Protein AF-A0A7G1HQY1-F1 (afdb_monomer_lite)

InterPro domains:
  IPR006342 Methyltransferase FkbM [PF05050] (34-97)

Sequence (107 aa):
MADKSVNEPILNIPKENYSFIKKFIGCTNDEDFITLDTWVNNSQVGEGDLMLQMDIEGGEYLSLINASDKLLNRFRIIALEIHLLKYLWDKSYFEMVQSALSETTPC

Radius of gyration: 14.58 Å; chains: 1; bounding box: 33×39×37 Å

pLDDT: mean 93.23, std 5.91, range [55.88, 98.0]

Foldseek 3Di:
DEALVDPDDPDPDDPVVDDYDNEDAAQDDDPHYDAPVRVVVVRPDDPAADAAEDDDAQRQLRNQLNDDLVVLVSHPYYHYDDHDCVCCVPPVVVVSNVSSVVSNDDD

Secondary structure (DSSP, 8-state):
-B-SSSSS---SS-GGG---B-SEESS--SSSEE-HHHHHHHTT--SS-EEEEEE-TTTHHHHHHTS-HHHHTTEEEEEEE---GGGTTSHHHHHHHHHHHHTTS--

Organism: Helicobacter pylori (NCBI:txid210)

Structure (mmCIF, N/CA/C/O backbone):
data_AF-A0A7G1HQY1-F1
#
_entry.id   AF-A0A7G1HQY1-F1
#
loop_
_atom_site.group_PDB
_atom_site.id
_atom_site.type_symbol
_atom_site.label_atom_id
_atom_site.label_alt_id
_atom_site.label_comp_id
_atom_site.label_asym_id
_atom_site.label_entity_id
_atom_site.label_seq_id
_atom_site.pdbx_PDB_ins_code
_atom_site.Cartn_x
_atom_site.Cartn_y
_atom_site.Cartn_z
_atom_site.occupancy
_atom_site.B_iso_or_equiv
_atom_site.auth_seq_id
_atom_site.auth_comp_id
_atom_site.auth_asym_id
_atom_site.auth_atom_id
_atom_site.pdbx_PDB_model_num
ATOM 1 N N . MET A 1 1 ? -8.793 6.787 4.078 1.00 93.12 1 MET A N 1
ATOM 2 C CA . MET A 1 1 ? -8.041 7.193 2.873 1.00 93.12 1 MET A CA 1
ATOM 3 C C . MET A 1 1 ? -6.643 7.638 3.275 1.00 93.12 1 MET A C 1
ATOM 5 O O . MET A 1 1 ? -6.500 8.212 4.351 1.00 93.12 1 MET A O 1
ATOM 9 N N . ALA A 1 2 ? -5.640 7.372 2.444 1.00 95.12 2 ALA A N 1
ATOM 10 C CA . ALA A 1 2 ? -4.261 7.799 2.657 1.00 95.12 2 ALA A CA 1
ATOM 11 C C . ALA A 1 2 ? -3.769 8.525 1.403 1.00 95.12 2 ALA A C 1
ATOM 13 O O . ALA A 1 2 ? -3.711 7.916 0.341 1.00 95.12 2 ALA A O 1
ATOM 14 N N . ASP A 1 3 ? -3.485 9.820 1.521 1.00 95.69 3 ASP A N 1
ATOM 15 C CA . ASP A 1 3 ? -2.952 10.622 0.419 1.00 95.69 3 ASP A CA 1
ATOM 16 C C . ASP A 1 3 ? -2.186 11.825 0.983 1.00 95.69 3 ASP A C 1
ATOM 18 O O . ASP A 1 3 ? -2.736 12.640 1.722 1.00 95.69 3 ASP A O 1
ATOM 22 N N . LYS A 1 4 ? -0.893 11.942 0.669 1.00 95.69 4 LYS A N 1
ATOM 23 C CA . LYS A 1 4 ? -0.066 13.073 1.116 1.00 95.69 4 LYS A CA 1
ATOM 24 C C . LYS A 1 4 ? -0.196 14.299 0.202 1.00 95.69 4 LYS A C 1
ATOM 26 O O . LYS A 1 4 ? 0.139 15.405 0.633 1.00 95.69 4 LYS A O 1
ATOM 31 N N . SER A 1 5 ? -0.666 14.120 -1.034 1.00 93.50 5 SER A N 1
ATOM 32 C CA . SER A 1 5 ? -0.744 15.171 -2.056 1.00 93.50 5 SER A CA 1
ATOM 33 C C . SER A 1 5 ? -1.821 16.221 -1.755 1.00 93.50 5 SER A C 1
ATOM 35 O O . SER A 1 5 ? -1.692 17.376 -2.164 1.00 93.50 5 SER A O 1
ATOM 37 N N . VAL A 1 6 ? -2.834 15.856 -0.963 1.00 94.31 6 VAL A N 1
ATOM 38 C CA . VAL A 1 6 ? -3.930 16.737 -0.540 1.00 94.31 6 VAL A CA 1
ATOM 39 C C . VAL A 1 6 ? -3.897 17.015 0.964 1.00 94.31 6 VAL A C 1
ATOM 41 O O . VAL A 1 6 ? -3.316 16.273 1.754 1.00 94.31 6 VAL A O 1
ATOM 44 N N . ASN A 1 7 ? -4.518 18.116 1.395 1.00 93.06 7 ASN A N 1
ATOM 45 C CA . ASN A 1 7 ? -4.652 18.427 2.824 1.00 93.06 7 ASN A CA 1
ATOM 46 C C . ASN A 1 7 ? -5.761 17.610 3.498 1.00 93.06 7 ASN A C 1
ATOM 48 O O . ASN A 1 7 ? -5.583 17.160 4.626 1.00 93.06 7 ASN A O 1
ATOM 52 N N . GLU A 1 8 ? -6.888 17.438 2.811 1.00 92.31 8 GLU A N 1
ATOM 53 C CA . GLU A 1 8 ? -8.019 16.611 3.224 1.00 92.31 8 GLU A CA 1
ATOM 54 C C . GLU A 1 8 ? -8.818 16.194 1.975 1.00 92.31 8 GLU A C 1
ATOM 56 O O . GLU A 1 8 ? -8.729 16.874 0.946 1.00 92.31 8 GLU A O 1
ATOM 61 N N . PRO A 1 9 ? -9.586 15.093 2.028 1.00 91.00 9 PRO A N 1
ATOM 62 C CA . PRO A 1 9 ? -10.389 14.656 0.898 1.00 91.00 9 PRO A CA 1
ATOM 63 C C . PRO A 1 9 ? -11.657 15.515 0.782 1.00 91.00 9 PRO A C 1
ATOM 65 O O . PRO A 1 9 ? -12.288 15.861 1.782 1.00 91.00 9 PRO A O 1
ATOM 68 N N . ILE A 1 10 ? -12.057 15.834 -0.449 1.00 92.00 10 ILE A N 1
ATOM 69 C CA . ILE A 1 10 ? -13.273 16.608 -0.730 1.00 92.00 10 ILE A CA 1
ATOM 70 C C . ILE A 1 10 ? -14.451 15.632 -0.810 1.00 92.00 10 ILE A C 1
ATOM 72 O O . ILE A 1 10 ? -14.792 15.139 -1.883 1.00 92.00 10 ILE A O 1
ATOM 76 N N . LEU A 1 11 ? -15.052 15.319 0.340 1.00 91.44 11 LEU A N 1
ATOM 77 C CA . LEU A 1 11 ? -16.172 14.382 0.438 1.00 91.44 11 LEU A CA 1
ATOM 78 C C . LEU A 1 11 ? -17.422 15.069 0.987 1.00 91.44 11 LEU A C 1
ATOM 80 O O . LEU A 1 11 ? -17.358 15.819 1.957 1.00 91.44 11 LEU A O 1
ATOM 84 N N . ASN A 1 12 ? -18.579 14.754 0.403 1.00 92.31 12 ASN A N 1
ATOM 85 C CA . ASN A 1 12 ? -19.881 15.204 0.898 1.00 92.31 12 ASN A CA 1
ATOM 86 C C . ASN A 1 12 ? -20.501 14.169 1.856 1.00 92.31 12 ASN A C 1
ATOM 88 O O . ASN A 1 12 ? -21.628 13.718 1.654 1.00 92.31 12 ASN A O 1
ATOM 92 N N . ILE A 1 13 ? -19.728 13.735 2.856 1.00 93.50 13 ILE A N 1
ATOM 93 C CA . ILE A 1 13 ? -20.164 12.811 3.912 1.00 93.50 13 ILE A CA 1
ATOM 94 C C . ILE A 1 13 ? -19.665 13.302 5.282 1.00 93.50 13 ILE A C 1
ATOM 96 O O . ILE A 1 13 ? -18.666 14.023 5.339 1.00 93.50 13 ILE A O 1
ATOM 100 N N . PRO A 1 14 ? -20.323 12.917 6.388 1.00 92.50 14 PRO A N 1
ATOM 101 C CA . PRO A 1 14 ? -19.884 13.288 7.733 1.00 92.50 14 PRO A CA 1
ATOM 102 C C . PRO A 1 14 ? -18.460 12.801 8.062 1.00 92.50 14 PRO A C 1
ATOM 104 O O . PRO A 1 14 ? -18.064 11.715 7.629 1.00 92.50 14 PRO A O 1
ATOM 107 N N . LYS A 1 15 ? -17.694 13.583 8.842 1.00 87.62 15 LYS A N 1
ATOM 108 C CA . LYS A 1 15 ? -16.283 13.282 9.181 1.00 87.62 15 LYS A CA 1
ATOM 109 C C . LYS A 1 15 ? -16.122 12.013 10.018 1.00 87.62 15 LYS A C 1
ATOM 111 O O . LYS A 1 15 ? -15.072 11.394 9.991 1.00 87.62 15 LYS A O 1
ATOM 116 N N . GLU A 1 16 ? -17.162 11.602 10.726 1.00 90.06 16 GLU A N 1
ATOM 117 C CA . GLU A 1 16 ? -17.231 10.346 11.470 1.00 90.06 16 GLU A CA 1
ATOM 118 C C . GLU A 1 16 ? -17.311 9.103 10.568 1.00 90.06 16 GLU A C 1
ATOM 120 O O . GLU A 1 16 ? -16.999 8.003 11.018 1.00 90.06 16 GLU A O 1
ATOM 125 N N . ASN A 1 17 ? -17.682 9.269 9.294 1.00 90.06 17 ASN A N 1
ATOM 126 C CA . ASN A 1 17 ? -17.850 8.164 8.347 1.00 90.06 17 ASN A CA 1
ATOM 127 C C . ASN A 1 17 ? -16.593 7.888 7.512 1.00 90.06 17 ASN A C 1
ATOM 129 O O . ASN A 1 17 ? -16.605 6.983 6.677 1.00 90.06 17 ASN A O 1
ATOM 133 N N . TYR A 1 18 ? -15.514 8.654 7.701 1.00 91.44 18 TYR A N 1
ATOM 134 C CA . TYR A 1 18 ? -14.242 8.396 7.038 1.00 91.44 18 TYR A CA 1
ATOM 135 C C . TYR A 1 18 ? -13.051 8.756 7.922 1.00 91.44 18 TYR A C 1
ATOM 137 O O . TYR A 1 18 ? -13.078 9.695 8.708 1.00 91.44 18 TYR A O 1
ATOM 145 N N . SER A 1 19 ? -11.954 8.033 7.738 1.00 92.25 19 SER A N 1
ATOM 146 C CA . SER A 1 19 ? -10.651 8.399 8.285 1.00 92.25 19 SER A CA 1
ATOM 147 C C . SER A 1 19 ? -9.742 8.872 7.157 1.00 92.25 19 SER A C 1
ATOM 149 O O . SER A 1 19 ? -9.789 8.349 6.038 1.00 92.25 19 SER A O 1
ATOM 151 N N . PHE A 1 20 ? -8.906 9.869 7.429 1.00 94.69 20 PHE A N 1
ATOM 152 C CA . PHE A 1 20 ? -7.905 10.353 6.486 1.00 94.69 20 PHE A CA 1
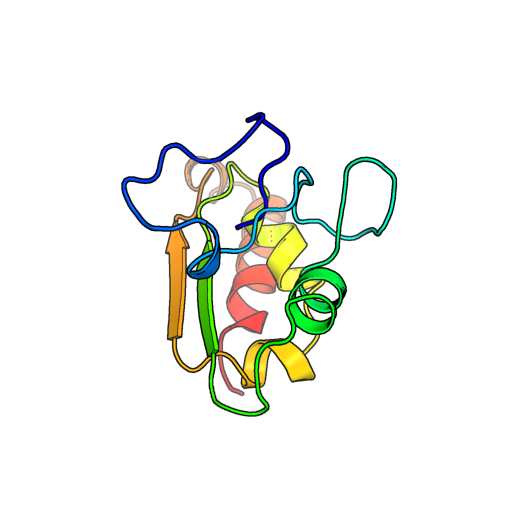ATOM 153 C C . PHE A 1 20 ? -6.546 10.473 7.164 1.00 94.69 20 PHE A C 1
ATOM 155 O O . PHE A 1 20 ? -6.448 10.991 8.276 1.00 94.69 20 PHE A O 1
ATOM 162 N N . ILE A 1 21 ? -5.503 10.013 6.478 1.00 95.44 21 ILE A N 1
ATOM 163 C CA . ILE A 1 21 ? -4.114 10.212 6.877 1.00 95.44 21 ILE A CA 1
ATOM 164 C C . ILE A 1 21 ? -3.343 10.867 5.731 1.00 95.44 21 ILE A C 1
ATOM 166 O O . ILE A 1 21 ? -3.404 10.423 4.586 1.00 95.44 21 ILE A O 1
ATOM 170 N N . LYS A 1 22 ? -2.591 11.923 6.048 1.00 96.81 22 LYS A N 1
ATOM 171 C CA . LYS A 1 22 ? -1.796 12.671 5.070 1.00 96.81 22 LYS A CA 1
ATOM 172 C C . L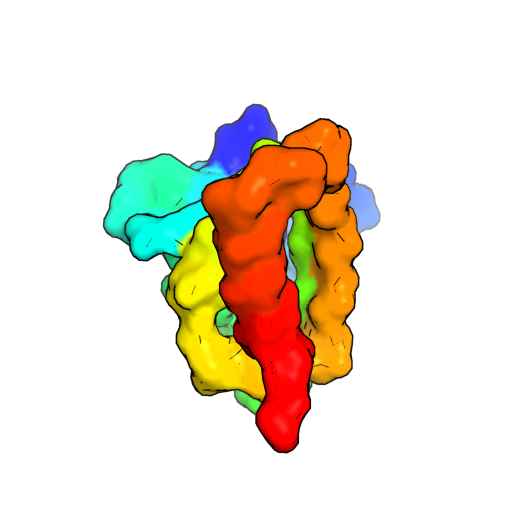YS A 1 22 ? -0.422 12.026 4.847 1.00 96.81 22 LYS A C 1
ATOM 174 O O . LYS A 1 22 ? 0.607 12.600 5.202 1.00 96.81 22 LYS A O 1
ATOM 179 N N . LYS A 1 23 ? -0.419 10.802 4.317 1.00 97.38 23 LYS A N 1
ATOM 180 C CA . LYS A 1 23 ? 0.777 10.000 4.012 1.00 97.38 23 LYS A CA 1
ATOM 181 C C . LYS A 1 23 ? 0.595 9.224 2.715 1.00 97.38 23 LYS A C 1
ATOM 183 O O . LYS A 1 23 ? -0.531 8.885 2.364 1.00 97.38 23 LYS A O 1
ATOM 188 N N . PHE A 1 24 ? 1.698 8.930 2.036 1.00 97.31 24 PHE A N 1
ATOM 189 C CA . PHE A 1 24 ? 1.710 7.993 0.919 1.00 97.31 24 PHE A CA 1
ATOM 190 C C . PHE A 1 24 ? 1.753 6.555 1.437 1.00 97.31 24 PHE A C 1
ATOM 192 O O . PHE A 1 24 ? 2.397 6.279 2.452 1.00 97.31 24 PHE A O 1
ATOM 199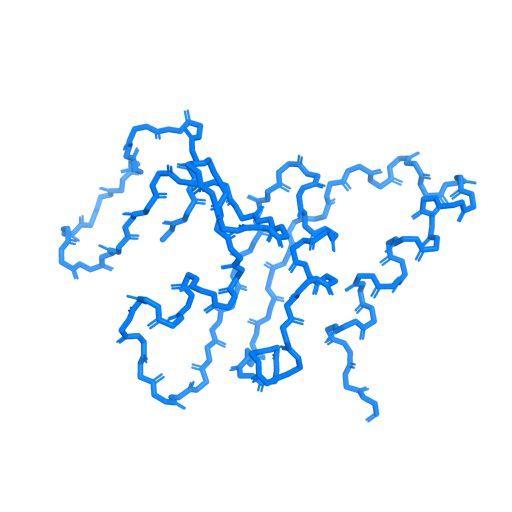 N N . ILE A 1 25 ? 1.091 5.636 0.734 1.00 97.38 25 ILE A N 1
ATOM 200 C CA . ILE A 1 25 ? 1.309 4.206 0.963 1.00 97.38 25 ILE A CA 1
ATOM 201 C C . ILE A 1 25 ? 2.635 3.811 0.307 1.00 97.38 25 ILE A C 1
ATOM 203 O O . ILE A 1 25 ? 2.915 4.214 -0.821 1.00 97.38 25 ILE A O 1
ATOM 207 N N . GLY A 1 26 ? 3.470 3.068 1.029 1.00 95.19 26 GLY A N 1
ATOM 208 C CA . GLY A 1 26 ? 4.768 2.615 0.533 1.00 95.19 26 GLY A CA 1
ATOM 209 C C . GLY A 1 26 ? 5.361 1.486 1.371 1.00 95.19 26 GLY A C 1
ATOM 210 O O . GLY A 1 26 ? 4.646 0.787 2.087 1.00 95.19 26 GLY A O 1
ATOM 211 N N . CYS A 1 27 ? 6.682 1.312 1.289 1.00 95.56 27 CYS A N 1
ATOM 212 C CA . CYS A 1 27 ? 7.387 0.203 1.945 1.00 95.56 27 CYS A CA 1
ATOM 213 C C . CYS A 1 27 ? 7.916 0.534 3.350 1.00 95.56 27 CYS A C 1
ATOM 215 O O . CYS A 1 27 ? 8.424 -0.341 4.049 1.00 95.56 27 CYS A O 1
ATOM 217 N N . THR A 1 28 ? 7.829 1.794 3.777 1.00 96.62 28 THR A N 1
ATOM 218 C CA . THR A 1 28 ? 8.388 2.278 5.044 1.00 96.62 28 THR A CA 1
ATOM 219 C C . THR A 1 28 ? 7.345 3.008 5.876 1.00 96.62 28 THR A C 1
ATOM 221 O O . THR A 1 28 ? 6.306 3.450 5.388 1.00 96.62 28 THR A O 1
ATOM 224 N N . ASN A 1 29 ? 7.639 3.124 7.169 1.00 97.81 29 ASN A N 1
ATOM 225 C CA . ASN A 1 29 ? 6.923 4.000 8.083 1.00 97.81 29 ASN A CA 1
ATOM 226 C C . ASN A 1 29 ? 7.870 5.129 8.492 1.00 97.81 29 ASN A C 1
ATOM 228 O O . ASN A 1 29 ? 8.770 4.918 9.304 1.00 97.81 29 ASN A O 1
ATOM 232 N N . ASP A 1 30 ? 7.664 6.316 7.937 1.00 96.81 30 ASP A N 1
ATOM 233 C CA . ASP A 1 30 ? 8.463 7.514 8.215 1.00 96.81 30 ASP A CA 1
ATOM 234 C C . ASP A 1 30 ? 7.560 8.756 8.222 1.00 96.81 30 ASP A C 1
ATOM 236 O O . ASP A 1 30 ? 6.363 8.628 8.461 1.00 96.81 30 ASP A O 1
ATOM 240 N N . GLU A 1 31 ? 8.087 9.968 8.058 1.00 96.69 31 GLU A N 1
ATOM 241 C CA . GLU A 1 31 ? 7.271 11.192 8.054 1.00 96.69 31 GLU A CA 1
ATOM 242 C C . GLU A 1 31 ? 6.256 11.225 6.896 1.00 96.69 31 GLU A C 1
ATOM 24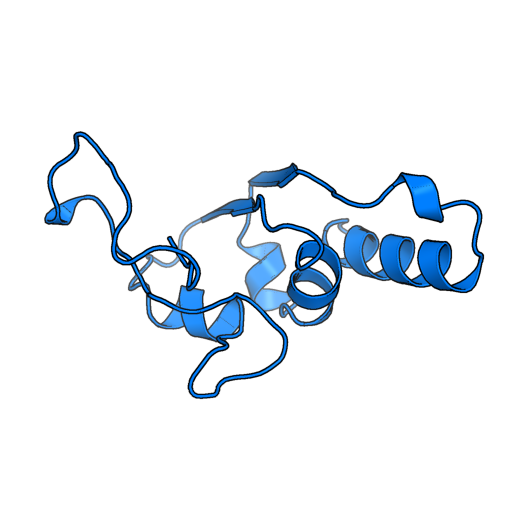4 O O . GLU A 1 31 ? 5.121 11.685 7.066 1.00 96.69 31 GLU A O 1
ATOM 249 N N . ASP A 1 32 ? 6.625 10.665 5.748 1.00 96.56 32 ASP A N 1
ATOM 250 C CA . ASP A 1 32 ? 5.909 10.809 4.486 1.00 96.56 32 ASP A CA 1
ATOM 251 C C . ASP A 1 32 ? 5.150 9.543 4.101 1.00 96.56 32 ASP A C 1
ATOM 253 O O . ASP A 1 32 ? 4.072 9.633 3.504 1.00 96.56 32 ASP A O 1
ATOM 257 N N . PHE A 1 33 ? 5.682 8.386 4.489 1.00 97.62 33 PHE A N 1
ATOM 258 C CA . PHE A 1 33 ? 5.180 7.077 4.110 1.00 97.62 33 PHE A CA 1
ATOM 259 C C . PHE A 1 33 ? 4.584 6.307 5.291 1.00 97.62 33 PHE A C 1
ATOM 261 O O . PHE A 1 33 ? 4.938 6.493 6.465 1.00 97.62 33 PHE A O 1
ATOM 268 N N . ILE A 1 34 ? 3.632 5.439 4.961 1.00 98.00 34 ILE A N 1
ATOM 269 C CA . ILE A 1 34 ? 3.068 4.421 5.843 1.00 98.00 34 ILE A CA 1
ATOM 270 C C . ILE A 1 34 ? 2.886 3.123 5.051 1.00 98.00 34 ILE A C 1
ATOM 272 O O . ILE A 1 34 ? 2.455 3.149 3.898 1.00 98.00 34 ILE A O 1
ATOM 276 N N . THR A 1 35 ? 3.184 1.975 5.655 1.00 97.88 35 THR A N 1
ATOM 277 C CA . THR A 1 35 ? 2.898 0.686 5.009 1.00 97.88 35 THR A CA 1
ATOM 278 C C . THR A 1 35 ? 1.405 0.370 5.044 1.00 97.88 35 THR A C 1
ATOM 280 O O . THR A 1 35 ? 0.696 0.808 5.957 1.00 97.88 35 THR A O 1
ATOM 283 N N . LEU A 1 36 ? 0.920 -0.429 4.086 1.00 96.69 36 LEU A N 1
ATOM 284 C CA . LEU A 1 36 ? -0.487 -0.846 4.040 1.00 96.69 36 LEU A CA 1
ATOM 285 C C . LEU A 1 36 ? -0.903 -1.551 5.345 1.00 96.69 36 LEU A C 1
ATOM 287 O O . LEU A 1 36 ? -1.928 -1.209 5.931 1.00 96.69 36 LEU A O 1
ATOM 291 N N . ASP A 1 37 ? -0.055 -2.440 5.869 1.00 96.69 37 ASP A N 1
ATOM 292 C CA . ASP A 1 37 ? -0.228 -3.107 7.164 1.00 96.69 37 ASP A CA 1
ATOM 293 C C . ASP A 1 37 ? -0.389 -2.133 8.325 1.00 96.69 37 ASP A C 1
ATOM 295 O O . ASP A 1 37 ? -1.330 -2.238 9.112 1.00 96.69 37 ASP A O 1
ATOM 299 N N . THR A 1 38 ? 0.517 -1.162 8.437 1.00 97.06 38 THR A N 1
ATOM 300 C CA . THR A 1 38 ? 0.479 -0.189 9.534 1.00 97.06 38 THR A CA 1
ATOM 301 C C . THR A 1 38 ? -0.760 0.688 9.426 1.00 97.06 38 THR A C 1
ATOM 303 O O . THR A 1 38 ? -1.416 0.966 10.429 1.00 97.06 38 THR A O 1
ATOM 306 N N . TRP A 1 39 ? -1.117 1.101 8.209 1.00 96.50 39 TRP A N 1
ATOM 307 C CA . TRP A 1 39 ? -2.304 1.907 7.979 1.00 96.50 39 TRP A CA 1
ATOM 308 C C . TRP A 1 39 ? -3.585 1.158 8.358 1.00 96.50 39 TRP A C 1
ATOM 310 O O . TRP A 1 39 ? -4.405 1.704 9.100 1.00 96.50 39 TRP A O 1
ATOM 320 N N . VAL A 1 40 ? -3.744 -0.098 7.932 1.00 95.00 40 VAL A N 1
ATOM 321 C CA . VAL A 1 40 ? -4.929 -0.906 8.259 1.00 95.00 40 VAL A CA 1
ATOM 322 C C . VAL A 1 40 ? -5.006 -1.203 9.757 1.00 95.00 40 VAL A C 1
ATOM 324 O O . VAL A 1 40 ? -6.065 -1.008 10.352 1.00 95.00 40 VAL A O 1
ATOM 327 N N . ASN A 1 41 ? -3.891 -1.572 10.395 1.00 93.38 41 ASN A N 1
ATOM 328 C CA . ASN A 1 41 ? -3.844 -1.820 11.842 1.00 93.38 41 ASN A CA 1
ATOM 329 C C . ASN A 1 41 ? -4.220 -0.573 12.664 1.00 93.38 41 ASN A C 1
ATOM 331 O O . ASN A 1 41 ? -4.872 -0.687 13.701 1.00 93.38 41 ASN A O 1
ATOM 335 N N . ASN A 1 42 ? -3.872 0.623 12.182 1.00 93.50 42 ASN A N 1
ATOM 336 C CA . ASN A 1 42 ? -4.236 1.886 12.828 1.00 93.50 42 ASN A CA 1
ATOM 337 C C . ASN A 1 42 ? -5.685 2.321 12.550 1.00 93.50 42 ASN A C 1
ATOM 339 O O . ASN A 1 42 ? -6.208 3.182 13.255 1.00 93.50 42 ASN A O 1
ATOM 343 N N . SER A 1 43 ? -6.342 1.756 11.534 1.00 87.94 43 SER A N 1
ATOM 344 C CA . SER A 1 43 ? -7.643 2.228 11.043 1.00 87.94 43 SER A CA 1
ATOM 345 C C . SER A 1 43 ? -8.850 1.721 11.847 1.00 87.94 43 SER A C 1
ATOM 347 O O . SER A 1 43 ? -9.980 1.966 11.438 1.00 87.94 43 SER A O 1
ATOM 349 N N . GLN A 1 44 ? -8.633 1.037 12.982 1.00 82.38 44 GLN A N 1
ATOM 350 C CA . GLN A 1 44 ? -9.680 0.470 13.857 1.00 82.38 44 GLN A CA 1
ATOM 351 C C . GLN A 1 44 ? -10.745 -0.355 13.109 1.00 82.38 44 GLN A C 1
ATOM 353 O O . GLN A 1 44 ? -11.891 -0.466 13.546 1.00 82.38 44 GLN A O 1
ATOM 358 N N . VAL A 1 45 ? -10.374 -0.939 11.967 1.00 85.19 45 VAL A N 1
ATOM 359 C CA . VAL A 1 45 ? -11.265 -1.810 11.202 1.00 85.19 45 VAL A CA 1
ATOM 360 C C . VAL A 1 45 ? -11.469 -3.116 11.972 1.00 85.19 45 VAL A C 1
ATOM 362 O O . VAL A 1 45 ? -10.521 -3.657 12.540 1.00 85.19 45 VAL A O 1
ATOM 365 N N . GLY A 1 46 ? -12.707 -3.613 12.020 1.00 84.50 46 GLY A N 1
ATOM 366 C CA . GLY A 1 46 ? -13.021 -4.873 12.701 1.00 84.50 46 GLY A CA 1
ATOM 367 C C . GLY A 1 46 ? -12.332 -6.082 12.059 1.00 84.50 46 GLY A C 1
ATOM 368 O O . GLY A 1 46 ? -11.702 -5.967 11.013 1.00 84.50 46 GLY A O 1
ATOM 369 N N . GLU A 1 47 ? -12.494 -7.262 12.654 1.00 84.56 47 GLU A N 1
ATOM 370 C CA . GLU A 1 47 ? -11.856 -8.521 12.214 1.00 84.56 47 GLU A CA 1
ATOM 371 C C . GLU A 1 47 ? -12.463 -9.141 10.937 1.00 84.56 47 GLU A C 1
ATOM 373 O O . GLU A 1 47 ? -12.033 -10.203 10.499 1.00 84.56 47 GLU A O 1
ATOM 378 N N . GLY A 1 48 ? -13.477 -8.510 10.340 1.00 89.38 48 GLY A N 1
ATOM 379 C CA . GLY A 1 48 ? -14.135 -9.019 9.136 1.00 89.38 48 GLY A CA 1
ATOM 380 C C . GLY A 1 48 ? -13.307 -8.874 7.855 1.00 89.38 48 GLY A C 1
ATOM 381 O O . GLY A 1 48 ? -12.207 -8.304 7.854 1.00 89.38 48 GLY A O 1
ATOM 382 N N . ASP A 1 49 ? -13.899 -9.366 6.762 1.00 94.38 49 ASP A N 1
ATOM 383 C CA . ASP A 1 49 ? -13.415 -9.161 5.397 1.00 94.38 49 ASP A CA 1
ATOM 384 C C . ASP A 1 49 ? -13.355 -7.667 5.066 1.00 94.38 49 ASP A C 1
ATOM 386 O O . ASP A 1 49 ? -14.252 -6.889 5.405 1.00 94.38 49 ASP A O 1
ATOM 390 N N . LEU A 1 50 ? -12.307 -7.279 4.351 1.00 95.62 50 LEU A N 1
ATOM 391 C CA . LEU A 1 50 ? -12.064 -5.912 3.919 1.00 95.62 50 LEU A CA 1
ATOM 392 C C . LEU A 1 50 ? -12.231 -5.778 2.401 1.00 95.62 50 LEU A C 1
ATOM 394 O O . LEU A 1 50 ? -12.178 -6.752 1.647 1.00 95.62 50 LEU A O 1
ATOM 398 N N . MET A 1 51 ? -12.384 -4.535 1.951 1.00 95.12 51 MET A N 1
ATOM 399 C CA . MET A 1 51 ? -12.284 -4.155 0.546 1.00 95.12 51 MET A CA 1
ATOM 400 C C . MET A 1 51 ? -11.155 -3.140 0.398 1.00 95.12 51 MET A C 1
ATOM 402 O O . MET A 1 51 ? -11.133 -2.134 1.107 1.00 95.12 51 MET A O 1
ATOM 406 N N . LEU A 1 52 ? -10.229 -3.410 -0.517 1.00 95.62 52 LEU A N 1
ATOM 407 C CA . LEU A 1 52 ? -9.177 -2.480 -0.901 1.00 95.62 52 LEU A CA 1
ATOM 408 C C . LEU A 1 52 ? -9.580 -1.798 -2.204 1.00 95.62 52 LEU A C 1
ATOM 410 O O . LEU A 1 52 ? -9.882 -2.470 -3.186 1.00 95.62 52 LEU A O 1
ATOM 414 N N . GLN A 1 53 ? -9.542 -0.472 -2.214 1.00 96.25 53 GLN A N 1
ATOM 415 C CA . GLN A 1 53 ? -9.520 0.318 -3.437 1.00 96.25 53 GLN A CA 1
ATOM 416 C C . GLN A 1 53 ? -8.211 1.101 -3.449 1.00 96.25 53 GLN A C 1
ATOM 418 O O . GLN A 1 53 ? -7.903 1.794 -2.477 1.00 96.25 53 GLN A O 1
ATOM 423 N N . MET A 1 54 ? -7.442 0.965 -4.523 1.00 96.12 54 MET A N 1
ATOM 424 C CA . MET A 1 54 ? -6.141 1.598 -4.673 1.00 96.12 54 MET A CA 1
ATOM 425 C C . MET A 1 54 ? -6.033 2.212 -6.063 1.00 96.12 54 MET A C 1
ATOM 427 O O . MET A 1 54 ? -6.108 1.521 -7.074 1.00 96.12 54 MET A O 1
ATOM 431 N N . ASP A 1 55 ? -5.853 3.519 -6.064 1.00 95.19 55 ASP A N 1
ATOM 432 C CA . ASP A 1 55 ? -5.564 4.348 -7.220 1.00 95.19 55 ASP A CA 1
ATOM 433 C C . ASP A 1 55 ? -4.451 5.287 -6.745 1.00 95.19 55 ASP A C 1
ATOM 435 O O . ASP A 1 55 ? -4.693 6.248 -6.011 1.00 95.19 55 ASP A O 1
ATOM 439 N N . ILE A 1 56 ? -3.208 4.862 -6.972 1.00 92.62 56 ILE A N 1
ATOM 440 C CA . ILE A 1 56 ? -2.009 5.585 -6.552 1.00 92.62 56 ILE A CA 1
ATOM 441 C C . ILE A 1 56 ? -1.043 5.605 -7.727 1.00 92.62 56 ILE A C 1
ATOM 443 O O . ILE A 1 56 ? -0.663 4.561 -8.223 1.00 92.62 56 ILE A O 1
ATOM 447 N N . GLU A 1 57 ? -0.627 6.786 -8.160 1.00 92.88 57 GLU A N 1
ATOM 448 C CA . GLU A 1 57 ? 0.114 7.034 -9.406 1.00 92.88 57 GLU A CA 1
ATOM 449 C C . GLU A 1 57 ? 1.511 6.359 -9.461 1.00 92.88 57 GLU A C 1
ATOM 451 O O . GLU A 1 57 ? 2.545 7.007 -9.275 1.00 92.88 57 GLU A O 1
ATOM 456 N N . GLY A 1 58 ? 1.572 5.045 -9.710 1.00 89.94 58 GLY A N 1
ATOM 457 C CA . GLY A 1 58 ? 2.800 4.238 -9.780 1.00 89.94 58 GLY A CA 1
ATOM 458 C C . GLY A 1 58 ? 3.261 3.620 -8.450 1.00 89.94 58 GLY A C 1
ATOM 459 O O . GLY A 1 58 ? 4.265 2.901 -8.423 1.00 89.94 58 GLY A O 1
ATOM 460 N N . GLY A 1 59 ? 2.562 3.894 -7.345 1.00 93.38 59 GLY A N 1
ATOM 461 C CA . GLY A 1 59 ? 2.880 3.362 -6.014 1.00 93.38 59 GLY A CA 1
ATOM 462 C C . GLY A 1 59 ? 2.307 1.968 -5.730 1.00 93.38 59 GLY A C 1
ATOM 463 O O . GLY A 1 59 ? 2.614 1.382 -4.690 1.00 93.38 59 GLY A O 1
ATOM 464 N N . GLU A 1 60 ? 1.471 1.434 -6.621 1.00 95.31 60 GLU A N 1
ATOM 465 C CA . GLU A 1 60 ? 0.687 0.208 -6.439 1.00 95.31 60 GLU A CA 1
ATOM 466 C C . GLU A 1 60 ? 1.605 -0.985 -6.229 1.00 95.31 60 GLU A C 1
ATOM 468 O O . GLU A 1 60 ? 1.448 -1.743 -5.275 1.00 95.31 60 GLU A O 1
ATOM 473 N N . TYR A 1 61 ? 2.614 -1.108 -7.091 1.00 94.56 61 TYR A N 1
ATOM 474 C CA . TYR A 1 61 ? 3.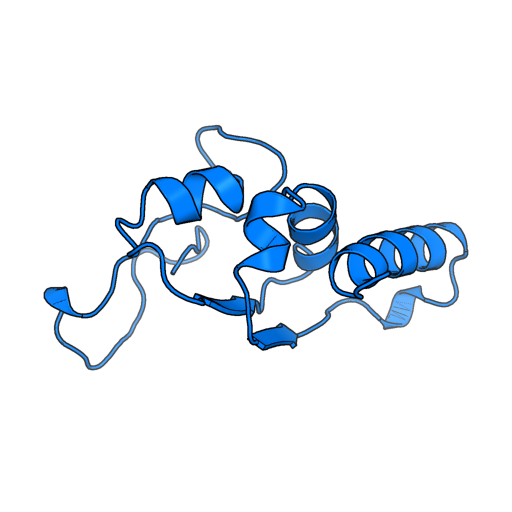493 -2.271 -7.141 1.00 94.56 61 TYR A CA 1
ATOM 475 C C . TYR A 1 61 ? 4.246 -2.476 -5.828 1.00 94.56 61 TYR A C 1
ATOM 477 O O . TYR A 1 61 ? 4.193 -3.545 -5.229 1.00 94.56 61 TYR A O 1
ATOM 485 N N . LEU A 1 62 ? 4.906 -1.422 -5.348 1.00 93.94 62 LEU A N 1
ATOM 486 C CA . LEU A 1 62 ? 5.666 -1.455 -4.102 1.00 93.94 62 LEU A CA 1
ATOM 487 C C . LEU A 1 62 ? 4.762 -1.593 -2.873 1.00 93.94 62 LEU A C 1
ATOM 489 O O . LEU A 1 62 ? 5.156 -2.221 -1.892 1.00 93.94 62 LEU A O 1
ATOM 493 N N . SER A 1 63 ? 3.550 -1.037 -2.931 1.00 95.69 63 SER A N 1
ATOM 494 C CA . SER A 1 63 ? 2.566 -1.168 -1.855 1.00 95.69 63 SER A CA 1
ATOM 495 C C . SER A 1 63 ? 2.063 -2.604 -1.716 1.00 95.69 63 SER A C 1
ATOM 497 O O . SER A 1 63 ? 1.923 -3.079 -0.592 1.00 95.69 63 SER A O 1
ATOM 499 N N . LEU A 1 64 ? 1.820 -3.291 -2.838 1.00 95.50 64 LEU A N 1
ATOM 500 C CA . LEU A 1 64 ? 1.388 -4.690 -2.863 1.00 95.50 64 LEU A CA 1
ATOM 501 C C . LEU A 1 64 ? 2.516 -5.643 -2.461 1.00 95.50 64 LEU A C 1
ATOM 503 O O . LEU A 1 64 ? 2.310 -6.443 -1.560 1.00 95.50 64 LEU A O 1
ATOM 507 N N . ILE A 1 65 ? 3.716 -5.499 -3.040 1.00 95.25 65 ILE A N 1
ATOM 508 C CA . ILE A 1 65 ? 4.892 -6.333 -2.706 1.00 95.25 65 ILE A CA 1
ATOM 509 C C . ILE A 1 65 ? 5.244 -6.251 -1.213 1.00 95.25 65 ILE A C 1
ATOM 511 O O . ILE A 1 65 ? 5.748 -7.205 -0.629 1.00 95.25 65 ILE A O 1
ATOM 515 N N . ASN A 1 66 ? 5.022 -5.096 -0.585 1.00 96.44 66 ASN A N 1
ATOM 516 C CA . ASN A 1 66 ? 5.323 -4.900 0.829 1.00 96.44 66 ASN A CA 1
ATOM 517 C C . ASN A 1 66 ? 4.182 -5.330 1.770 1.00 96.44 66 ASN A C 1
ATOM 519 O O . ASN A 1 66 ? 4.383 -5.349 2.985 1.00 96.44 66 ASN A O 1
ATOM 523 N N . ALA A 1 67 ? 2.981 -5.605 1.256 1.00 96.25 67 ALA A N 1
ATOM 524 C CA . ALA A 1 67 ? 1.848 -5.994 2.086 1.00 96.25 67 ALA A CA 1
ATOM 525 C C . ALA A 1 67 ? 2.016 -7.435 2.587 1.00 96.25 67 ALA A C 1
ATOM 527 O O . ALA A 1 67 ? 2.450 -8.308 1.845 1.00 96.25 67 ALA A O 1
ATOM 528 N N . SER A 1 68 ? 1.662 -7.711 3.846 1.00 95.44 68 SER A N 1
ATOM 529 C CA . SER A 1 68 ? 1.742 -9.091 4.344 1.00 95.44 68 SER A CA 1
ATOM 530 C C . SER A 1 68 ? 0.646 -9.987 3.763 1.00 95.44 68 SER A C 1
ATOM 532 O O . SER A 1 68 ? -0.508 -9.567 3.645 1.00 95.44 68 SER A O 1
ATOM 534 N N . ASP A 1 69 ? 0.954 -11.273 3.561 1.00 94.12 69 ASP A N 1
ATOM 535 C CA . ASP A 1 69 ? -0.042 -12.304 3.227 1.00 94.12 69 ASP A CA 1
ATOM 536 C C . ASP A 1 69 ? -1.231 -12.277 4.189 1.00 94.12 69 ASP A C 1
ATOM 538 O O . ASP A 1 69 ? -2.384 -12.441 3.793 1.00 94.12 69 ASP A O 1
ATOM 542 N N . LYS A 1 70 ? -0.963 -12.056 5.485 1.00 93.00 70 LYS A N 1
ATOM 543 C CA . LYS A 1 70 ? -2.009 -11.966 6.508 1.00 93.00 70 LYS A CA 1
ATOM 544 C C . LYS A 1 70 ? -2.997 -10.854 6.174 1.00 93.00 70 LYS A C 1
ATOM 546 O O . LYS A 1 70 ? -4.190 -11.055 6.363 1.00 93.00 70 LYS A O 1
ATOM 551 N N . LEU A 1 71 ? -2.519 -9.693 5.733 1.00 94.25 71 LEU A N 1
ATOM 552 C CA . LEU A 1 71 ? -3.374 -8.579 5.352 1.00 94.25 71 LEU A CA 1
ATOM 553 C C . LEU A 1 71 ? -4.070 -8.833 4.014 1.00 94.25 71 LEU A C 1
ATOM 555 O O . LEU A 1 71 ? -5.279 -8.630 3.923 1.00 94.25 71 LEU A O 1
ATOM 559 N N . LEU A 1 72 ? -3.333 -9.286 3.000 1.00 94.50 72 LEU A N 1
ATOM 560 C CA . LEU A 1 72 ? -3.869 -9.527 1.659 1.00 94.50 72 LEU A CA 1
ATOM 561 C C . LEU A 1 72 ? -5.013 -10.545 1.683 1.00 94.50 72 LEU A C 1
ATOM 563 O O . LEU A 1 72 ? -6.066 -10.297 1.100 1.00 94.50 72 LEU A O 1
ATOM 567 N N . ASN A 1 73 ? -4.878 -11.605 2.486 1.00 93.12 73 ASN A N 1
ATOM 568 C CA . ASN A 1 73 ? -5.925 -12.609 2.694 1.00 93.12 73 ASN A CA 1
ATOM 569 C C . ASN A 1 73 ? -7.181 -12.081 3.410 1.00 93.12 73 ASN A C 1
ATOM 571 O O . ASN A 1 73 ? -8.199 -12.770 3.433 1.00 93.12 73 ASN A O 1
ATOM 575 N N . ARG A 1 74 ? -7.146 -10.881 4.008 1.00 94.25 74 ARG A N 1
ATOM 576 C CA . ARG A 1 74 ? -8.348 -10.244 4.575 1.00 94.25 74 ARG A CA 1
ATOM 577 C C . ARG A 1 74 ? -9.162 -9.499 3.533 1.00 94.25 74 ARG A C 1
ATOM 579 O O . ARG A 1 74 ? -10.335 -9.220 3.779 1.00 94.25 74 ARG A O 1
ATOM 586 N N . PHE A 1 75 ? -8.564 -9.117 2.407 1.00 95.00 75 PHE A N 1
ATOM 587 C CA . PHE A 1 75 ? -9.292 -8.411 1.368 1.00 95.00 75 PHE A CA 1
ATOM 588 C C . PHE A 1 75 ? -10.089 -9.405 0.531 1.00 95.00 75 PHE A C 1
ATOM 590 O O . PHE A 1 75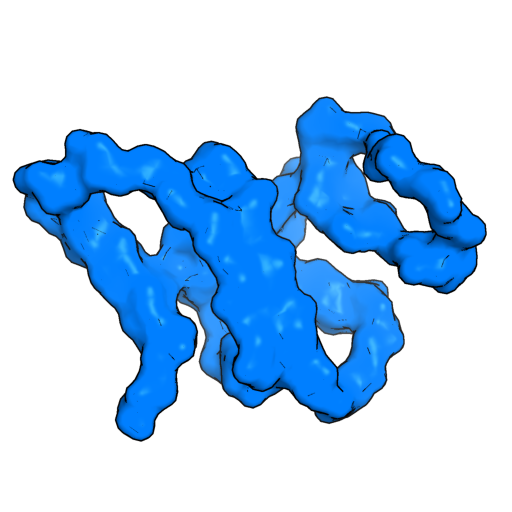 ? -9.542 -10.168 -0.257 1.00 95.00 75 PHE A O 1
ATOM 597 N N . ARG A 1 76 ? -11.414 -9.358 0.661 1.00 95.19 76 ARG A N 1
ATOM 598 C CA . ARG A 1 76 ? -12.311 -10.137 -0.198 1.00 95.19 76 ARG A CA 1
ATOM 599 C C . ARG A 1 76 ? -12.390 -9.560 -1.607 1.00 95.19 76 ARG A C 1
ATOM 601 O O . ARG A 1 76 ? -12.666 -10.283 -2.561 1.00 95.19 76 ARG A O 1
ATOM 608 N N . ILE A 1 77 ? -12.214 -8.247 -1.725 1.00 95.44 77 ILE A N 1
ATOM 609 C CA . ILE A 1 77 ? -12.227 -7.527 -2.994 1.00 95.44 77 ILE A CA 1
ATOM 610 C C . ILE A 1 77 ? -11.052 -6.557 -2.995 1.00 95.44 77 ILE A C 1
ATOM 612 O O . ILE A 1 77 ? -10.893 -5.767 -2.064 1.00 95.44 77 ILE A O 1
ATOM 616 N N . ILE A 1 78 ? -10.264 -6.607 -4.063 1.00 95.38 78 ILE A N 1
ATOM 617 C CA . ILE A 1 78 ? -9.183 -5.670 -4.342 1.00 95.38 78 ILE A CA 1
ATOM 618 C C . ILE A 1 78 ? -9.489 -5.022 -5.697 1.00 95.38 78 ILE A C 1
ATOM 620 O O . ILE A 1 78 ? -9.566 -5.706 -6.715 1.00 95.38 78 ILE A O 1
ATOM 624 N N . ALA A 1 79 ? -9.712 -3.711 -5.698 1.00 96.69 79 ALA A N 1
ATOM 625 C CA . ALA A 1 79 ? -9.914 -2.894 -6.887 1.00 96.69 79 ALA A CA 1
ATOM 626 C C . ALA A 1 79 ? -8.687 -1.996 -7.087 1.00 96.69 79 ALA A C 1
ATOM 628 O O . ALA A 1 79 ? -8.399 -1.153 -6.235 1.00 96.69 79 ALA A O 1
ATOM 629 N N . LEU A 1 80 ? -7.966 -2.194 -8.191 1.00 95.00 80 LEU A N 1
ATOM 630 C CA . LEU A 1 80 ? -6.724 -1.485 -8.504 1.00 95.00 80 LEU A CA 1
ATOM 631 C C . LEU A 1 80 ? -6.878 -0.708 -9.811 1.00 95.00 80 LEU A C 1
ATOM 633 O O . LEU A 1 80 ? -7.301 -1.283 -10.816 1.00 95.00 80 LEU A O 1
ATOM 637 N N . GLU A 1 81 ? -6.472 0.556 -9.812 1.00 96.06 81 GLU A N 1
ATOM 638 C CA . GLU A 1 81 ? -6.100 1.267 -11.033 1.00 96.06 81 GLU A CA 1
ATOM 639 C C . GLU A 1 81 ? -4.588 1.137 -11.210 1.00 96.06 81 GLU A C 1
ATOM 641 O O . GLU A 1 81 ? -3.831 1.628 -10.383 1.00 96.06 81 GLU A O 1
ATOM 646 N N . ILE A 1 82 ? -4.152 0.402 -12.239 1.00 92.69 82 ILE A N 1
ATOM 647 C CA . ILE A 1 82 ? -2.733 0.100 -12.461 1.00 92.69 82 ILE A CA 1
ATOM 648 C C . ILE A 1 82 ? -2.127 1.104 -13.443 1.00 92.69 82 ILE A C 1
ATOM 650 O O . ILE A 1 82 ? -2.422 1.081 -14.643 1.00 92.69 82 ILE A O 1
ATOM 654 N N . HIS A 1 83 ? -1.215 1.934 -12.947 1.00 95.06 83 HIS A N 1
ATOM 655 C CA . HIS A 1 83 ? -0.522 2.947 -13.733 1.00 95.06 83 HIS A CA 1
ATOM 656 C C . HIS A 1 83 ? 0.714 2.396 -14.453 1.00 95.06 83 HIS A C 1
ATOM 658 O O . HIS A 1 83 ? 1.237 1.324 -14.160 1.00 95.06 83 HIS A O 1
ATOM 664 N N . LEU A 1 84 ? 1.234 3.170 -15.414 1.00 94.44 84 LEU A N 1
ATOM 665 C CA . LEU A 1 84 ? 2.537 2.941 -16.061 1.00 94.44 84 LEU A CA 1
ATOM 666 C C . LEU A 1 84 ? 2.678 1.650 -16.909 1.00 94.44 84 LEU A C 1
ATOM 668 O O . LEU A 1 84 ? 3.785 1.308 -17.327 1.00 94.44 84 LEU A O 1
ATOM 672 N N . LEU A 1 85 ? 1.570 1.017 -17.315 1.00 94.25 85 LEU A N 1
ATOM 673 C CA . LEU A 1 85 ? 1.551 -0.181 -18.183 1.00 94.25 85 LEU A CA 1
ATOM 674 C C . LEU A 1 85 ? 2.308 -0.032 -19.520 1.00 94.25 85 LEU A C 1
ATOM 676 O O . LEU A 1 85 ? 2.716 -1.016 -20.134 1.00 94.25 85 LEU A O 1
ATOM 680 N N . LYS A 1 86 ? 2.555 1.202 -19.973 1.00 95.50 86 LYS A N 1
ATOM 681 C CA . LYS A 1 86 ? 3.373 1.495 -21.163 1.00 95.50 86 LYS A CA 1
ATOM 682 C C . LYS A 1 86 ? 4.822 0.995 -21.067 1.00 95.50 86 LYS A C 1
ATOM 684 O O . LYS A 1 86 ? 5.499 0.963 -22.091 1.00 95.50 86 LYS A O 1
ATOM 689 N N . TYR A 1 87 ? 5.304 0.635 -19.876 1.00 95.50 87 TYR A N 1
ATOM 690 C CA . TYR A 1 87 ? 6.650 0.098 -19.658 1.00 95.50 87 TYR A CA 1
ATOM 691 C C . TYR A 1 87 ? 6.709 -1.435 -19.597 1.00 95.50 87 TYR A C 1
ATOM 693 O O . TYR A 1 87 ? 7.791 -1.980 -19.423 1.00 95.50 87 TYR A O 1
ATOM 701 N N . LEU A 1 88 ? 5.596 -2.151 -19.809 1.00 95.88 88 LEU A N 1
ATOM 702 C CA . LEU A 1 88 ? 5.558 -3.625 -19.769 1.00 95.88 88 LEU A CA 1
ATOM 703 C C . LEU A 1 88 ? 6.463 -4.332 -20.793 1.00 95.88 88 LEU A C 1
ATOM 705 O O . LEU A 1 88 ? 6.694 -5.530 -20.677 1.00 95.88 88 LEU A O 1
ATOM 709 N N . TRP A 1 89 ? 6.951 -3.625 -21.813 1.00 96.50 89 TRP A N 1
ATOM 710 C CA . TRP A 1 89 ? 7.918 -4.174 -22.766 1.00 96.50 89 TRP A CA 1
ATOM 711 C C . TRP A 1 89 ? 9.329 -4.298 -22.172 1.00 96.50 89 TRP A C 1
ATOM 713 O O . TRP A 1 89 ? 10.136 -5.065 -22.696 1.00 96.50 89 TRP A O 1
ATOM 723 N N . ASP A 1 90 ? 9.640 -3.548 -21.110 1.00 97.88 90 ASP A N 1
ATOM 724 C CA . ASP A 1 90 ? 10.892 -3.699 -20.378 1.00 97.88 90 ASP A CA 1
ATOM 725 C C . ASP A 1 90 ? 10.807 -4.929 -19.474 1.00 97.88 90 ASP A C 1
ATOM 727 O O . ASP A 1 90 ? 9.878 -5.080 -18.681 1.00 97.88 90 ASP A O 1
ATOM 731 N N . LYS A 1 91 ? 11.797 -5.816 -19.589 1.00 96.81 91 LYS A N 1
ATOM 732 C CA . LYS A 1 91 ? 11.802 -7.089 -18.865 1.00 96.81 91 LYS A CA 1
ATOM 733 C C . LYS A 1 91 ? 11.794 -6.889 -17.347 1.00 96.81 91 LYS A C 1
ATOM 735 O O . LYS A 1 91 ? 11.038 -7.565 -16.658 1.00 96.81 91 LYS A O 1
ATOM 740 N N . SER A 1 92 ? 12.617 -5.975 -16.839 1.00 95.38 92 SER A N 1
ATOM 741 C CA . SER A 1 92 ? 12.740 -5.744 -15.395 1.00 95.38 92 SER A CA 1
ATOM 742 C C . SER A 1 92 ? 11.445 -5.159 -14.836 1.00 95.38 92 SER A C 1
ATOM 744 O O . SER A 1 92 ? 10.981 -5.554 -13.768 1.00 95.38 92 SER A O 1
ATOM 746 N N . TYR A 1 93 ? 10.831 -4.241 -15.586 1.00 95.12 93 TYR A N 1
ATOM 747 C CA . TYR A 1 93 ? 9.539 -3.675 -15.231 1.00 95.12 93 TYR A CA 1
ATOM 748 C C . TYR A 1 93 ? 8.435 -4.735 -15.245 1.00 95.12 93 TYR A C 1
ATOM 750 O O . TYR A 1 93 ? 7.664 -4.827 -14.295 1.00 95.12 93 TYR A O 1
ATOM 758 N N . PHE A 1 94 ? 8.385 -5.576 -16.280 1.00 95.75 94 PHE A N 1
ATOM 759 C CA . PHE A 1 94 ? 7.434 -6.682 -16.356 1.00 95.75 94 PHE A CA 1
ATOM 760 C C . PHE A 1 94 ? 7.559 -7.634 -15.159 1.00 95.75 94 PHE A C 1
ATOM 762 O O . PHE A 1 94 ? 6.545 -7.982 -14.561 1.00 95.75 94 PHE A O 1
ATOM 769 N N . GLU A 1 95 ? 8.782 -8.017 -14.781 1.00 95.75 95 GLU A N 1
ATOM 770 C CA . GLU A 1 95 ? 9.035 -8.884 -13.622 1.00 95.75 95 GLU A CA 1
ATOM 771 C C . GLU A 1 95 ? 8.531 -8.244 -12.318 1.00 95.75 95 GLU A C 1
ATOM 773 O O . GLU A 1 95 ? 7.860 -8.909 -11.534 1.00 95.75 95 GLU A O 1
ATOM 778 N N . MET A 1 96 ? 8.755 -6.940 -12.119 1.00 94.50 96 MET A N 1
ATOM 779 C CA . MET A 1 96 ? 8.221 -6.208 -10.963 1.00 94.50 96 MET A CA 1
ATOM 780 C C . MET A 1 96 ? 6.685 -6.209 -10.934 1.00 94.50 96 MET A C 1
ATOM 782 O O . MET A 1 96 ? 6.089 -6.480 -9.891 1.00 94.50 96 MET A O 1
ATOM 786 N N . VAL A 1 97 ? 6.037 -5.912 -12.067 1.00 94.50 97 VAL A N 1
ATOM 787 C CA . VAL A 1 97 ? 4.569 -5.928 -12.171 1.00 94.50 97 VAL A CA 1
ATOM 788 C C . VAL A 1 97 ? 4.031 -7.329 -11.888 1.00 94.50 97 VAL A C 1
ATOM 790 O O . VAL A 1 97 ? 3.064 -7.479 -11.145 1.00 94.50 97 VAL A O 1
ATOM 793 N N . GLN A 1 98 ? 4.668 -8.357 -12.448 1.00 94.81 98 GLN A N 1
ATOM 794 C CA . GLN A 1 98 ? 4.286 -9.746 -12.232 1.00 94.81 98 GLN A CA 1
ATOM 795 C C . GLN A 1 98 ? 4.373 -10.128 -10.752 1.00 94.81 98 GLN A C 1
ATOM 797 O O . GLN A 1 98 ? 3.411 -10.694 -10.237 1.00 94.81 98 GLN A O 1
ATOM 802 N N . SER A 1 99 ? 5.471 -9.783 -10.070 1.00 94.06 99 SER A N 1
ATOM 803 C CA . SER A 1 99 ? 5.621 -10.020 -8.631 1.00 94.06 99 SER A CA 1
ATOM 804 C C . SER A 1 99 ? 4.545 -9.309 -7.815 1.00 94.06 99 SER A C 1
ATOM 806 O O . SER A 1 99 ? 3.937 -9.921 -6.951 1.00 94.06 99 SER A O 1
ATOM 808 N N . ALA A 1 100 ? 4.245 -8.042 -8.108 1.00 93.88 100 ALA A N 1
ATOM 809 C CA . ALA A 1 100 ? 3.212 -7.314 -7.372 1.00 93.88 100 ALA A CA 1
ATOM 810 C C . ALA A 1 100 ? 1.812 -7.918 -7.547 1.00 93.88 100 ALA A C 1
ATOM 812 O O . ALA A 1 100 ? 1.039 -7.990 -6.595 1.00 93.88 100 ALA A O 1
ATOM 813 N N . LEU A 1 101 ? 1.469 -8.347 -8.764 1.00 92.31 101 LEU A N 1
ATOM 814 C CA . LEU A 1 101 ? 0.154 -8.920 -9.037 1.00 92.31 101 LEU A CA 1
ATOM 815 C C . LEU A 1 101 ? 0.016 -10.347 -8.490 1.00 92.31 101 LEU A C 1
ATOM 817 O O . LEU A 1 101 ? -1.094 -10.722 -8.105 1.00 92.31 101 LEU A O 1
ATOM 821 N N . SER A 1 102 ? 1.108 -11.118 -8.390 1.00 93.25 102 SER A N 1
ATOM 822 C CA . SER A 1 102 ? 1.063 -12.462 -7.797 1.00 93.25 102 SER A CA 1
ATOM 823 C C . SER A 1 102 ? 0.698 -12.458 -6.315 1.00 93.25 102 SER A C 1
ATOM 825 O O . SER A 1 102 ? 0.050 -13.398 -5.864 1.00 93.25 102 SER A O 1
ATOM 827 N N . GLU A 1 103 ? 1.005 -11.382 -5.584 1.00 89.81 103 GLU A N 1
ATOM 828 C CA . GLU A 1 103 ? 0.593 -11.219 -4.179 1.00 89.81 103 GLU A CA 1
ATOM 829 C C . GLU A 1 103 ? -0.937 -11.248 -4.007 1.00 89.81 103 GLU A C 1
ATOM 831 O O . GLU A 1 103 ? -1.464 -11.623 -2.962 1.00 89.81 103 GLU A O 1
ATOM 836 N N . THR A 1 104 ? -1.684 -10.863 -5.046 1.00 83.12 104 THR A N 1
ATOM 837 C CA . THR A 1 104 ? -3.155 -10.804 -5.006 1.00 83.12 104 THR A CA 1
ATOM 838 C C . THR A 1 104 ? -3.838 -12.080 -5.503 1.00 83.12 104 THR A C 1
ATOM 840 O O . THR A 1 104 ? -5.065 -12.184 -5.446 1.00 83.12 104 THR A O 1
ATOM 843 N N . THR A 1 105 ? -3.073 -13.060 -5.994 1.00 75.75 105 THR A N 1
ATOM 844 C CA . THR A 1 105 ? -3.609 -14.331 -6.493 1.00 75.75 105 THR A CA 1
ATOM 845 C C . THR A 1 105 ? -3.460 -15.434 -5.448 1.00 75.75 105 THR A C 1
ATOM 847 O O . THR A 1 105 ? -2.340 -15.690 -5.010 1.00 75.75 105 THR A O 1
ATOM 850 N N . PRO A 1 106 ? -4.544 -16.134 -5.067 1.00 62.19 106 PRO A N 1
ATOM 851 C CA . PRO A 1 106 ? -4.435 -17.320 -4.224 1.00 62.19 106 PRO A CA 1
ATOM 852 C C . PRO A 1 106 ? -3.607 -18.412 -4.919 1.00 62.19 106 PRO A C 1
ATOM 854 O O . PRO A 1 106 ? -3.807 -18.653 -6.113 1.00 62.19 106 PRO A O 1
ATOM 857 N N . CYS A 1 107 ? -2.717 -19.070 -4.170 1.00 55.88 107 CYS A N 1
ATOM 858 C CA . CYS A 1 107 ? -2.026 -20.295 -4.594 1.00 55.88 107 CYS A CA 1
ATOM 859 C C . CYS A 1 107 ? -2.995 -21.463 -4.831 1.00 55.88 107 CYS A C 1
ATOM 861 O O . CYS A 1 107 ? -3.945 -21.622 -4.026 1.00 55.88 107 CYS A O 1
#